Protein AF-A0A953G7S8-F1 (afdb_monomer_lite)

Foldseek 3Di:
DPPPVVVVVVVVVVVVVVVVVVVVPPPVVLVVLQVVLVVCVVVVVLVSSLVSLVVLLVDPVSNLVSLQVNLVSCVVVVVNVSSVVSVVVSVVD

Secondary structure (DSSP, 8-state):
--SSHHHHHHHHHHHHHHHHHHHHHS-HHHHHHHHHHHHHHHTT-HHHHHHHHHHHHHSTTTHHHHHHHHHHHHHHTT-HHHHHHHHHHHHH-

Structure (mmCIF, N/CA/C/O backbone):
data_AF-A0A953G7S8-F1
#
_entry.id   AF-A0A953G7S8-F1
#
loop_
_atom_site.group_PDB
_atom_site.id
_atom_site.type_symbol
_atom_site.label_atom_id
_atom_site.label_alt_id
_atom_site.label_comp_id
_atom_site.label_asym_id
_atom_site.label_entity_id
_atom_site.label_seq_id
_atom_site.pdbx_PDB_ins_code
_atom_site.Cartn_x
_atom_site.Cartn_y
_atom_site.Cartn_z
_atom_site.occupancy
_atom_site.B_iso_or_equiv
_atom_site.auth_seq_id
_atom_site.auth_comp_id
_atom_site.auth_asym_id
_atom_site.auth_atom_id
_atom_site.pdbx_PDB_model_num
ATOM 1 N N . MET A 1 1 ? 24.390 -8.851 -58.018 1.00 56.38 1 MET A N 1
ATOM 2 C CA . MET A 1 1 ? 23.181 -9.285 -57.276 1.00 56.38 1 MET A CA 1
ATOM 3 C C . MET A 1 1 ? 23.489 -9.736 -55.833 1.00 56.38 1 MET A C 1
ATOM 5 O O . MET A 1 1 ? 22.897 -10.699 -55.375 1.00 56.38 1 MET A O 1
ATOM 9 N N . LYS A 1 2 ? 24.413 -9.097 -55.089 1.00 55.31 2 LYS A N 1
ATOM 10 C CA . LYS A 1 2 ? 24.816 -9.576 -53.739 1.00 55.31 2 LYS A CA 1
ATOM 11 C C . LYS A 1 2 ? 24.693 -8.544 -52.604 1.00 55.31 2 LYS A C 1
ATOM 13 O O . LYS A 1 2 ? 24.878 -8.912 -51.455 1.00 55.31 2 LYS A O 1
ATOM 18 N N . TYR A 1 3 ? 24.325 -7.293 -52.904 1.00 60.12 3 TYR A N 1
ATOM 19 C CA . TYR A 1 3 ? 24.316 -6.189 -51.925 1.00 60.12 3 TYR A CA 1
ATOM 20 C C . TYR A 1 3 ? 22.917 -5.692 -51.514 1.00 60.12 3 TYR A C 1
ATOM 22 O O . TYR A 1 3 ? 22.810 -4.891 -50.594 1.00 60.12 3 TYR A O 1
ATOM 30 N N . TYR A 1 4 ? 21.839 -6.197 -52.126 1.00 61.16 4 TYR A N 1
ATOM 31 C CA . TYR A 1 4 ? 20.462 -5.783 -51.795 1.00 61.16 4 TYR A CA 1
ATOM 32 C C . TYR A 1 4 ? 19.839 -6.538 -50.608 1.00 61.16 4 TYR A C 1
ATOM 34 O O . TYR A 1 4 ? 18.812 -6.114 -50.091 1.00 61.16 4 TYR A O 1
ATOM 42 N N . ILE A 1 5 ? 20.460 -7.626 -50.139 1.00 61.66 5 ILE A N 1
ATOM 43 C CA . ILE A 1 5 ? 19.961 -8.419 -48.997 1.00 61.66 5 ILE A CA 1
ATOM 44 C C . ILE A 1 5 ? 20.371 -7.778 -47.656 1.00 61.66 5 ILE A C 1
ATOM 46 O O . ILE A 1 5 ? 19.645 -7.864 -46.670 1.00 61.66 5 ILE A O 1
ATOM 50 N N . LEU A 1 6 ? 21.509 -7.076 -47.633 1.00 59.22 6 LEU A N 1
ATOM 51 C CA . LEU A 1 6 ? 22.069 -6.435 -46.441 1.00 59.22 6 LEU A CA 1
ATOM 52 C C . LEU A 1 6 ? 21.156 -5.353 -45.816 1.00 59.22 6 LEU A C 1
ATOM 54 O O . LEU A 1 6 ? 20.958 -5.401 -44.603 1.00 59.22 6 LEU A O 1
ATOM 58 N N . PRO A 1 7 ? 20.545 -4.415 -46.576 1.00 63.12 7 PRO A N 1
ATOM 59 C CA . PRO A 1 7 ? 19.649 -3.420 -45.980 1.00 63.12 7 PRO A CA 1
ATOM 60 C C . PRO A 1 7 ? 18.328 -4.027 -45.485 1.00 63.12 7 PRO A C 1
ATOM 62 O O . PRO A 1 7 ? 17.776 -3.562 -44.492 1.00 63.12 7 PRO A O 1
ATOM 65 N N . PHE A 1 8 ? 17.842 -5.097 -46.122 1.00 66.00 8 PHE A N 1
ATOM 66 C CA . PHE A 1 8 ? 16.627 -5.795 -45.693 1.00 66.00 8 PHE A CA 1
ATOM 67 C C . PHE A 1 8 ? 16.840 -6.535 -44.364 1.00 66.00 8 PHE A C 1
ATOM 69 O O . PHE A 1 8 ? 15.993 -6.487 -43.475 1.00 66.00 8 PHE A O 1
ATOM 76 N N . PHE A 1 9 ? 18.013 -7.150 -44.195 1.00 69.12 9 PHE A N 1
ATOM 77 C CA . PHE A 1 9 ? 18.401 -7.814 -42.952 1.00 69.12 9 PHE A CA 1
ATOM 78 C C . PHE A 1 9 ? 18.550 -6.826 -41.782 1.00 69.12 9 PHE A C 1
ATOM 80 O O . PHE A 1 9 ? 18.093 -7.103 -40.676 1.00 69.12 9 PHE A O 1
ATOM 87 N N . LEU A 1 10 ? 19.115 -5.640 -42.033 1.00 63.62 10 LEU A N 1
ATOM 88 C CA . LEU A 1 10 ? 19.237 -4.579 -41.026 1.00 63.62 10 LEU A CA 1
ATOM 89 C C . LEU A 1 10 ? 17.875 -4.007 -40.602 1.00 63.62 10 LEU A C 1
ATOM 91 O O . LEU A 1 10 ? 17.663 -3.751 -39.418 1.00 63.62 10 LEU A O 1
ATOM 95 N N . MET A 1 11 ? 16.931 -3.867 -41.538 1.00 65.50 11 MET A N 1
ATOM 96 C CA . MET A 1 11 ? 15.563 -3.432 -41.229 1.00 65.50 11 MET A CA 1
ATOM 97 C C . MET A 1 11 ? 14.820 -4.458 -40.359 1.00 65.50 11 MET A C 1
ATOM 99 O O . MET A 1 11 ? 14.099 -4.091 -39.433 1.00 65.50 11 MET A O 1
ATOM 103 N N . PHE A 1 12 ? 15.037 -5.749 -40.613 1.00 67.31 12 PHE A N 1
ATOM 104 C CA . PHE A 1 12 ? 14.426 -6.835 -39.844 1.00 67.31 12 PHE A CA 1
ATOM 105 C C . PHE A 1 12 ? 15.013 -6.965 -38.426 1.00 67.31 12 PHE A C 1
ATOM 107 O O . PHE A 1 12 ? 14.284 -7.265 -37.476 1.00 67.31 12 PHE A O 1
ATOM 114 N N . LEU A 1 13 ? 16.313 -6.681 -38.270 1.00 62.16 13 LEU A N 1
ATOM 115 C CA . LEU A 1 13 ? 17.011 -6.631 -36.980 1.00 62.16 13 LEU A CA 1
ATOM 116 C C . LEU A 1 13 ? 16.512 -5.466 -36.106 1.00 62.16 13 LEU A C 1
ATOM 118 O O . LEU A 1 13 ? 16.296 -5.641 -34.909 1.00 62.16 13 LEU A O 1
ATOM 122 N N . ALA A 1 14 ? 16.264 -4.29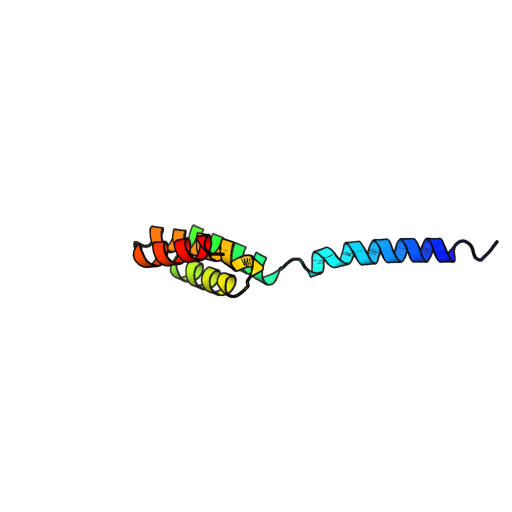9 -36.710 1.00 59.38 14 ALA A N 1
ATOM 123 C CA . ALA A 1 14 ? 15.697 -3.142 -36.016 1.00 59.38 14 ALA A CA 1
ATOM 124 C C . ALA A 1 14 ? 14.252 -3.389 -35.533 1.00 59.38 14 ALA A C 1
ATOM 126 O O . ALA A 1 14 ? 13.881 -2.937 -34.451 1.00 59.38 14 ALA A O 1
ATOM 127 N N . LEU A 1 15 ? 13.458 -4.159 -36.290 1.00 59.16 15 LEU A N 1
ATOM 128 C CA . LEU A 1 15 ? 12.082 -4.516 -35.922 1.00 59.16 15 LEU A CA 1
ATOM 129 C C . LEU A 1 15 ? 12.021 -5.461 -34.706 1.00 59.16 15 LEU A C 1
ATOM 131 O O . LEU A 1 15 ? 11.139 -5.325 -33.862 1.00 59.16 15 LEU A O 1
ATOM 135 N N . HIS A 1 16 ? 12.979 -6.386 -34.58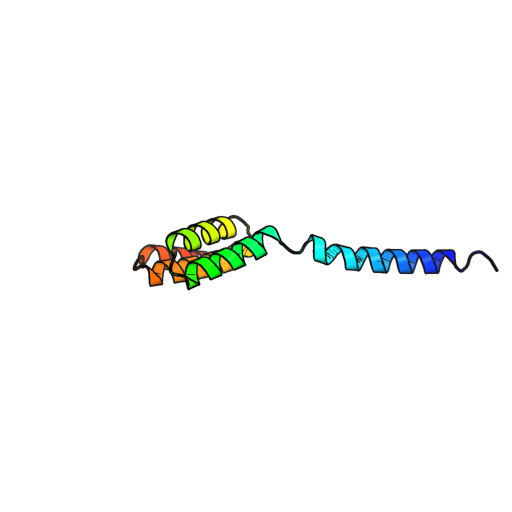4 1.00 60.16 16 HIS A N 1
ATOM 136 C CA . HIS A 1 16 ? 13.073 -7.288 -33.428 1.00 60.16 16 HIS A CA 1
ATOM 137 C C . HIS A 1 16 ? 13.655 -6.599 -32.188 1.00 60.16 16 HIS A C 1
ATOM 139 O O . HIS A 1 16 ? 13.236 -6.902 -31.073 1.00 60.16 16 HIS A O 1
ATOM 145 N N . ALA A 1 17 ? 14.577 -5.647 -32.364 1.00 55.06 17 ALA A N 1
ATOM 146 C CA . ALA A 1 17 ? 15.115 -4.864 -31.253 1.00 55.06 17 ALA A CA 1
ATOM 147 C C . ALA A 1 17 ? 14.037 -3.990 -30.585 1.00 55.06 17 ALA A C 1
ATOM 149 O O . ALA A 1 17 ? 13.987 -3.927 -29.359 1.00 55.06 17 ALA A O 1
ATOM 150 N N . GLY A 1 18 ? 13.138 -3.388 -31.375 1.00 55.06 18 GLY A N 1
ATOM 151 C CA . GLY A 1 18 ? 12.056 -2.545 -30.853 1.00 55.06 18 GLY A CA 1
ATOM 152 C C . GLY A 1 18 ? 10.973 -3.310 -30.080 1.00 55.06 18 GLY A C 1
ATOM 153 O O . GLY A 1 18 ? 10.469 -2.798 -29.088 1.00 55.06 18 GLY A O 1
ATOM 154 N N . ALA A 1 19 ? 10.647 -4.546 -30.480 1.00 52.91 19 ALA A N 1
ATOM 155 C CA . ALA A 1 19 ? 9.612 -5.358 -29.823 1.00 52.91 19 ALA A CA 1
ATOM 156 C C . ALA A 1 19 ? 10.098 -6.069 -28.542 1.00 52.91 19 ALA A C 1
ATOM 158 O O . ALA A 1 19 ? 9.305 -6.336 -27.642 1.00 52.91 19 ALA A O 1
ATOM 159 N N . GLN A 1 20 ? 11.402 -6.352 -28.431 1.00 49.34 20 GLN A N 1
ATOM 160 C CA . GLN A 1 20 ? 12.008 -6.921 -27.219 1.00 49.34 20 GLN A CA 1
ATOM 161 C C . GLN A 1 20 ? 12.067 -5.895 -26.067 1.00 49.34 20 GLN A C 1
ATOM 163 O O . GLN A 1 20 ? 12.101 -6.271 -24.896 1.00 49.34 20 GLN A O 1
ATOM 168 N N . GLN A 1 21 ? 12.082 -4.599 -26.393 1.00 50.31 21 GLN A N 1
ATOM 169 C CA . GLN A 1 21 ? 12.327 -3.518 -25.436 1.00 50.31 21 GLN A CA 1
ATOM 170 C C . GLN A 1 21 ? 11.138 -3.211 -24.511 1.00 50.31 21 GLN A C 1
ATOM 172 O O . GLN A 1 21 ? 11.356 -2.704 -23.409 1.00 50.31 21 GLN A O 1
ATOM 177 N N . ASP A 1 22 ? 9.914 -3.580 -24.900 1.00 54.12 22 ASP A N 1
ATOM 178 C CA . ASP A 1 22 ? 8.703 -3.314 -24.108 1.00 54.12 22 ASP A CA 1
ATOM 179 C C . ASP A 1 22 ? 8.547 -4.270 -22.914 1.00 54.12 22 ASP A C 1
ATOM 181 O O . ASP A 1 22 ? 8.156 -3.869 -21.821 1.00 54.12 22 ASP A O 1
ATOM 185 N N . LEU A 1 23 ? 8.943 -5.537 -23.067 1.00 49.28 23 LEU A N 1
ATOM 186 C CA . LEU A 1 23 ? 8.821 -6.539 -21.998 1.00 49.28 23 LEU A CA 1
ATOM 187 C C . LEU A 1 23 ? 9.855 -6.349 -20.878 1.00 49.28 23 LEU A C 1
ATOM 189 O O . LEU A 1 23 ? 9.617 -6.757 -19.745 1.00 49.28 23 LEU A O 1
ATOM 193 N N . SER A 1 24 ? 10.990 -5.709 -21.175 1.00 50.56 24 SER A N 1
ATOM 194 C CA . SER A 1 24 ? 12.013 -5.345 -20.183 1.00 50.56 24 SER A CA 1
ATOM 195 C C . SER A 1 24 ? 11.702 -4.062 -19.407 1.00 50.56 24 SER A C 1
ATOM 197 O O . SER A 1 24 ? 12.299 -3.837 -18.357 1.00 50.56 24 SER A O 1
ATOM 199 N N . GLN A 1 25 ? 10.793 -3.223 -19.920 1.00 50.53 25 GLN A N 1
ATOM 200 C CA . GLN A 1 25 ? 10.254 -2.059 -19.205 1.00 50.53 25 GLN A CA 1
ATOM 201 C C . GLN A 1 25 ? 8.959 -2.370 -18.459 1.00 50.53 25 GLN A C 1
ATOM 203 O O . GLN A 1 25 ? 8.498 -1.545 -17.666 1.00 50.53 25 GLN A O 1
ATOM 208 N N . LEU A 1 26 ? 8.391 -3.562 -18.671 1.00 52.53 26 LEU A N 1
ATOM 209 C CA . LEU A 1 26 ? 7.360 -4.099 -17.804 1.00 52.53 26 LEU A CA 1
ATOM 210 C C . LEU A 1 26 ? 7.931 -4.042 -16.386 1.00 52.53 26 LEU A C 1
ATOM 212 O O . LEU A 1 26 ? 8.962 -4.651 -16.094 1.00 52.53 26 LEU A O 1
ATOM 216 N N . ASN A 1 27 ? 7.323 -3.226 -15.529 1.00 56.56 27 ASN A N 1
ATOM 217 C CA . ASN A 1 27 ? 7.728 -3.006 -14.146 1.00 56.56 27 ASN A CA 1
ATOM 218 C C . ASN A 1 27 ? 7.426 -4.264 -13.316 1.00 56.56 27 ASN A C 1
ATOM 220 O O . 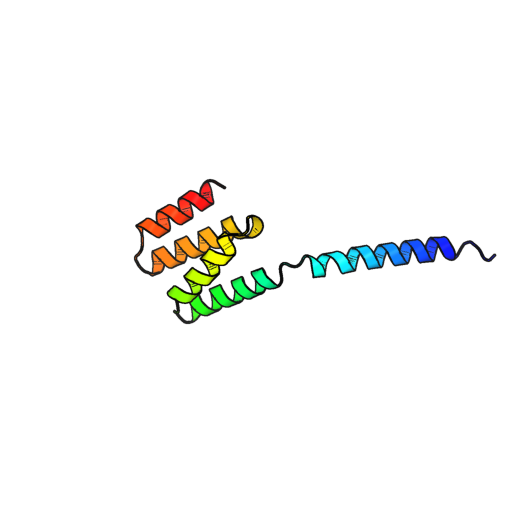ASN A 1 27 ? 6.715 -4.205 -12.320 1.00 56.56 27 ASN A O 1
ATOM 224 N N . LEU A 1 28 ? 7.971 -5.408 -13.726 1.00 57.28 28 LEU A N 1
ATOM 225 C CA . LEU A 1 28 ? 7.754 -6.745 -13.188 1.00 57.28 28 LEU A CA 1
ATOM 226 C C . LEU A 1 28 ? 7.839 -6.785 -11.655 1.00 57.28 28 LEU A C 1
ATOM 228 O O . LEU A 1 28 ? 6.965 -7.411 -11.055 1.00 57.28 28 LEU A O 1
ATOM 232 N N . PRO A 1 29 ? 8.795 -6.095 -10.986 1.00 61.47 29 PRO A N 1
ATOM 233 C CA . PRO A 1 29 ? 8.831 -6.063 -9.527 1.00 61.47 29 PRO A CA 1
ATOM 234 C C . PRO A 1 29 ? 7.590 -5.376 -8.952 1.00 61.47 29 PRO A C 1
ATOM 236 O O . PRO A 1 29 ? 6.898 -5.967 -8.131 1.00 61.47 29 PRO A O 1
ATOM 239 N N . ARG A 1 30 ? 7.242 -4.182 -9.449 1.00 72.62 30 ARG A N 1
ATOM 240 C CA . ARG A 1 30 ? 6.090 -3.408 -8.961 1.00 72.62 30 ARG A CA 1
ATOM 241 C C . ARG A 1 30 ? 4.760 -4.061 -9.309 1.00 72.62 30 ARG A C 1
ATOM 243 O O . ARG A 1 30 ? 3.852 -4.039 -8.491 1.00 72.62 30 ARG A O 1
ATOM 250 N N . GLU A 1 31 ? 4.635 -4.674 -10.482 1.00 79.44 31 GLU A N 1
ATOM 251 C CA . GLU A 1 31 ? 3.445 -5.446 -10.846 1.00 79.44 31 GLU A CA 1
ATOM 252 C C . GLU A 1 31 ? 3.283 -6.663 -9.932 1.00 79.44 31 GLU A C 1
ATOM 254 O O . GLU A 1 31 ? 2.190 -6.908 -9.424 1.00 79.44 31 GLU A O 1
ATOM 259 N N . SER A 1 32 ? 4.371 -7.385 -9.645 1.00 86.44 32 SER A N 1
ATOM 260 C CA . SER A 1 32 ? 4.330 -8.522 -8.720 1.00 86.44 32 SER A CA 1
ATOM 261 C C . SER A 1 32 ? 4.001 -8.099 -7.283 1.00 86.44 32 SER A C 1
ATOM 263 O O . SER A 1 32 ? 3.173 -8.734 -6.628 1.00 86.44 32 SER A O 1
ATOM 265 N N . GLU A 1 33 ? 4.570 -6.987 -6.814 1.00 90.31 33 GLU A N 1
ATOM 266 C CA . GLU A 1 33 ? 4.277 -6.396 -5.507 1.00 90.31 33 GLU A CA 1
ATOM 267 C C . GLU A 1 33 ? 2.831 -5.904 -5.424 1.00 90.31 33 GLU A C 1
ATOM 269 O O . GLU A 1 33 ? 2.172 -6.106 -4.406 1.00 90.31 33 GLU A O 1
ATOM 274 N N . PHE A 1 34 ? 2.305 -5.322 -6.504 1.00 92.75 34 PHE A N 1
ATOM 275 C CA . PHE A 1 34 ? 0.917 -4.878 -6.584 1.00 92.75 34 PHE A CA 1
ATOM 276 C C . PHE A 1 34 ? -0.050 -6.062 -6.521 1.00 92.75 34 PHE A C 1
ATOM 278 O O . PHE A 1 34 ? -1.022 -6.033 -5.764 1.00 92.75 34 PHE A O 1
ATOM 285 N N . ILE A 1 35 ? 0.227 -7.134 -7.268 1.00 93.75 35 ILE A N 1
ATOM 286 C CA . ILE A 1 35 ? -0.573 -8.365 -7.228 1.00 93.75 35 ILE A CA 1
ATOM 287 C C . ILE A 1 35 ? -0.562 -8.962 -5.815 1.00 93.75 35 ILE A C 1
ATOM 289 O O . ILE A 1 35 ? -1.617 -9.333 -5.294 1.00 93.75 35 ILE A O 1
ATOM 293 N N . GLU A 1 36 ? 0.602 -9.018 -5.165 1.00 95.25 36 GLU A N 1
ATOM 294 C CA . GLU A 1 36 ? 0.702 -9.515 -3.793 1.00 95.25 36 GLU A CA 1
ATOM 295 C C . GLU A 1 36 ? -0.036 -8.601 -2.802 1.00 95.25 36 GLU A C 1
ATOM 297 O O . GLU A 1 36 ? -0.732 -9.107 -1.924 1.00 95.25 36 GLU A O 1
ATOM 302 N N . ALA A 1 37 ? 0.011 -7.276 -2.969 1.00 95.62 37 ALA A N 1
ATOM 303 C CA . ALA A 1 37 ? -0.727 -6.332 -2.126 1.00 95.62 37 ALA A CA 1
ATOM 304 C C . ALA A 1 37 ? -2.244 -6.568 -2.192 1.00 95.62 37 ALA A C 1
ATOM 306 O O . ALA A 1 37 ? -2.917 -6.652 -1.161 1.00 95.62 37 ALA A O 1
ATOM 307 N N . ILE A 1 38 ? -2.776 -6.757 -3.403 1.00 95.38 38 ILE A N 1
ATOM 308 C CA . ILE A 1 38 ? -4.193 -7.069 -3.631 1.00 95.38 38 ILE A CA 1
ATOM 309 C C . ILE A 1 38 ? -4.565 -8.421 -3.021 1.00 95.38 38 ILE A C 1
ATOM 311 O O . ILE A 1 38 ? -5.613 -8.550 -2.384 1.00 95.38 38 ILE A O 1
ATOM 315 N N . LYS A 1 39 ? -3.707 -9.431 -3.172 1.00 96.88 39 LYS A N 1
ATOM 316 C CA . LYS A 1 39 ? -3.917 -10.749 -2.570 1.00 96.88 39 LYS A CA 1
ATOM 317 C C . LYS A 1 39 ? -3.948 -10.671 -1.042 1.00 96.88 39 LYS A C 1
ATOM 319 O O . LYS A 1 39 ? -4.837 -11.260 -0.432 1.00 96.88 39 LYS A O 1
ATOM 324 N N . GLN A 1 40 ? -3.028 -9.926 -0.429 1.00 96.81 40 GLN A N 1
ATOM 325 C CA . GLN A 1 40 ? -2.990 -9.710 1.021 1.00 96.81 40 GLN A CA 1
ATOM 326 C C . GLN A 1 40 ? -4.246 -8.978 1.515 1.00 96.81 40 GLN A C 1
ATOM 328 O O . GLN A 1 40 ? -4.819 -9.367 2.534 1.00 96.81 40 GLN A O 1
ATOM 333 N N . GLU A 1 41 ? -4.741 -7.985 0.767 1.00 95.00 41 GLU A N 1
ATOM 334 C CA . GLU A 1 41 ? -6.027 -7.343 1.066 1.00 95.00 41 GLU A CA 1
ATOM 335 C C . GLU A 1 41 ? -7.185 -8.350 0.991 1.00 95.00 41 GLU A C 1
ATOM 337 O O . GLU A 1 41 ? -8.036 -8.370 1.882 1.00 95.00 41 GLU A O 1
ATOM 342 N N . ALA A 1 42 ? -7.220 -9.194 -0.044 1.00 95.25 42 ALA A N 1
ATOM 343 C CA . ALA A 1 42 ? -8.291 -10.165 -0.259 1.00 95.25 42 ALA A CA 1
ATOM 344 C C . ALA A 1 42 ? -8.374 -11.222 0.854 1.00 95.25 42 ALA A C 1
ATOM 346 O O . ALA A 1 42 ? -9.474 -11.609 1.243 1.00 95.25 42 ALA A O 1
ATOM 347 N N . ILE A 1 43 ? -7.232 -11.649 1.406 1.00 95.75 43 ILE A N 1
ATOM 348 C CA . ILE A 1 43 ? -7.184 -12.574 2.552 1.00 95.75 43 ILE A CA 1
ATOM 349 C C . ILE A 1 43 ? -7.359 -11.871 3.909 1.00 95.75 43 ILE A C 1
ATOM 351 O O . ILE A 1 43 ? -7.285 -12.517 4.951 1.00 95.75 43 ILE A O 1
ATOM 355 N N . GLY A 1 44 ? -7.579 -10.552 3.916 1.00 93.88 44 GLY A N 1
ATOM 356 C CA . GLY A 1 44 ? -7.820 -9.762 5.125 1.00 93.88 44 GLY A CA 1
ATOM 357 C C . GLY A 1 44 ? -6.561 -9.345 5.887 1.00 93.88 44 GLY A C 1
ATOM 358 O O . GLY A 1 44 ? -6.672 -8.738 6.952 1.00 93.88 44 GLY A O 1
ATOM 359 N N . ASN A 1 45 ? -5.366 -9.600 5.353 1.00 95.50 45 ASN A N 1
ATOM 360 C CA . ASN A 1 45 ? -4.111 -9.142 5.943 1.00 95.50 45 ASN A CA 1
ATOM 361 C C . ASN A 1 45 ? -3.847 -7.671 5.582 1.00 95.50 45 ASN A C 1
ATOM 363 O O . ASN A 1 45 ? -2.926 -7.329 4.835 1.00 95.50 45 ASN A O 1
ATOM 367 N N . LEU A 1 46 ? -4.697 -6.789 6.115 1.00 93.50 46 LEU A N 1
ATOM 368 C CA . LEU A 1 46 ? -4.650 -5.349 5.858 1.00 93.50 46 LEU A CA 1
ATOM 369 C C . LEU A 1 46 ? -3.289 -4.708 6.200 1.00 93.50 46 LEU A C 1
ATOM 371 O O . LEU A 1 46 ? -2.859 -3.858 5.422 1.00 93.50 46 LEU A O 1
ATOM 375 N N . PRO A 1 47 ? -2.577 -5.101 7.283 1.00 94.31 47 PRO A N 1
ATOM 376 C CA . PRO A 1 47 ? -1.248 -4.562 7.570 1.00 94.31 47 PRO A CA 1
ATOM 377 C C . PRO A 1 47 ? -0.231 -4.863 6.467 1.00 94.31 47 PRO A C 1
ATOM 379 O O . PRO A 1 47 ? 0.490 -3.964 6.039 1.00 94.31 47 PRO A O 1
ATOM 382 N N . LYS A 1 48 ? -0.199 -6.104 5.958 1.00 95.25 48 LYS A N 1
ATOM 383 C CA . LYS A 1 48 ? 0.746 -6.473 4.898 1.00 95.25 48 LYS A CA 1
ATOM 384 C C . LYS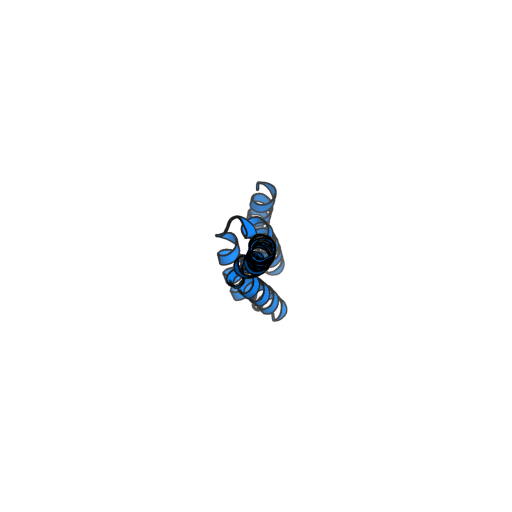 A 1 48 ? 0.402 -5.812 3.567 1.00 95.25 48 LYS A C 1
ATOM 386 O O . LYS A 1 48 ? 1.302 -5.397 2.843 1.00 95.25 48 LYS A O 1
ATOM 391 N N . ALA A 1 49 ? -0.889 -5.692 3.260 1.00 96.19 49 ALA A N 1
ATOM 392 C CA . ALA A 1 49 ? -1.345 -4.965 2.083 1.00 96.19 49 ALA A CA 1
ATOM 393 C C . ALA A 1 49 ? -0.910 -3.491 2.138 1.00 96.19 49 ALA A C 1
ATOM 395 O O . ALA A 1 49 ? -0.379 -2.979 1.157 1.00 96.19 49 ALA A O 1
ATOM 396 N N . ALA A 1 50 ? -1.073 -2.832 3.292 1.00 95.12 50 ALA A N 1
ATOM 397 C CA . ALA A 1 50 ? -0.650 -1.447 3.481 1.00 95.12 50 ALA A CA 1
ATOM 398 C C . ALA A 1 50 ? 0.866 -1.277 3.288 1.00 95.12 50 ALA A C 1
ATOM 400 O O . ALA A 1 50 ? 1.265 -0.425 2.505 1.00 95.12 50 ALA A O 1
ATOM 401 N N . GLU A 1 51 ? 1.695 -2.140 3.888 1.00 95.81 51 GLU A N 1
ATOM 402 C CA . GLU A 1 51 ? 3.160 -2.106 3.710 1.00 95.81 51 GLU A CA 1
ATOM 403 C C . GLU A 1 51 ? 3.568 -2.194 2.227 1.00 95.81 51 GLU A C 1
ATOM 405 O O . GLU A 1 51 ? 4.463 -1.486 1.766 1.00 95.81 51 GLU A O 1
ATOM 410 N N . LEU A 1 52 ? 2.914 -3.071 1.459 1.00 95.56 52 LEU A N 1
ATOM 411 C CA . LEU A 1 52 ? 3.213 -3.238 0.037 1.00 95.56 52 LEU A CA 1
ATOM 412 C C . LEU A 1 52 ? 2.779 -2.017 -0.781 1.00 95.56 52 LEU A C 1
ATOM 414 O O . LEU A 1 52 ? 3.527 -1.569 -1.647 1.00 95.56 52 LEU A O 1
ATOM 418 N N . PHE A 1 53 ? 1.615 -1.431 -0.492 1.00 95.69 53 PHE A N 1
ATOM 419 C CA . PHE A 1 53 ? 1.207 -0.201 -1.169 1.00 95.69 53 PHE A CA 1
ATOM 420 C C . PHE A 1 53 ? 2.044 1.018 -0.759 1.00 95.69 53 PHE A C 1
ATOM 422 O O . PHE A 1 53 ? 2.274 1.882 -1.597 1.00 95.69 53 PHE A O 1
ATOM 429 N N . GLU A 1 54 ? 2.551 1.091 0.472 1.00 94.62 54 GLU A N 1
ATOM 430 C CA . GLU A 1 54 ? 3.494 2.141 0.885 1.00 94.62 54 GLU A CA 1
ATOM 431 C C . GLU A 1 54 ? 4.779 2.089 0.054 1.00 94.62 54 GLU A C 1
ATOM 433 O O . GLU A 1 54 ? 5.192 3.112 -0.489 1.00 94.62 54 GLU A O 1
ATOM 438 N N . LYS A 1 55 ? 5.341 0.892 -0.156 1.00 93.88 55 LYS A N 1
ATOM 439 C CA . LYS A 1 55 ? 6.496 0.690 -1.049 1.00 93.88 55 LYS A CA 1
ATOM 440 C C . LYS A 1 55 ? 6.192 1.106 -2.485 1.00 93.88 55 LYS A C 1
ATOM 442 O O . LYS A 1 55 ? 6.962 1.830 -3.111 1.00 93.88 55 LYS A O 1
ATOM 447 N N . LEU A 1 56 ? 5.029 0.712 -3.002 1.00 92.81 56 LEU A N 1
ATOM 448 C CA . LEU A 1 56 ? 4.597 1.096 -4.348 1.00 92.81 56 LEU A CA 1
ATOM 449 C C . LEU A 1 56 ? 4.391 2.611 -4.492 1.00 92.81 56 LEU A C 1
ATOM 451 O O . LEU A 1 56 ? 4.541 3.138 -5.598 1.00 92.81 56 LEU A O 1
ATOM 455 N N . ALA A 1 57 ? 4.077 3.316 -3.403 1.00 92.44 57 ALA A N 1
ATOM 456 C CA . ALA A 1 57 ? 3.921 4.766 -3.396 1.00 92.44 57 ALA A CA 1
ATOM 457 C C . ALA A 1 57 ? 5.254 5.530 -3.460 1.00 92.44 57 ALA A C 1
ATOM 459 O O . ALA A 1 57 ? 5.260 6.715 -3.800 1.00 92.44 57 ALA A O 1
ATOM 460 N N . GLU A 1 58 ? 6.392 4.884 -3.186 1.00 91.38 58 GLU A N 1
ATOM 461 C CA . GLU A 1 58 ? 7.712 5.515 -3.305 1.00 91.38 58 GLU A CA 1
ATOM 462 C C . GLU A 1 58 ? 8.037 5.871 -4.762 1.00 91.38 58 GLU A C 1
ATOM 464 O O . GLU A 1 58 ? 8.621 6.923 -5.035 1.00 91.38 58 GLU A O 1
ATOM 469 N N . SER A 1 59 ? 7.592 5.041 -5.708 1.00 87.31 59 SER A N 1
ATOM 470 C CA . SER A 1 59 ? 7.806 5.260 -7.135 1.00 87.31 59 SER A CA 1
ATOM 471 C C . SER A 1 59 ? 6.742 6.169 -7.748 1.00 87.31 59 SER A C 1
ATOM 473 O O . SER A 1 59 ? 5.546 5.936 -7.589 1.00 87.31 59 SER A O 1
ATOM 475 N N . GLN A 1 60 ? 7.175 7.178 -8.508 1.00 84.62 60 GLN A N 1
ATOM 476 C CA . GLN A 1 60 ? 6.276 8.181 -9.085 1.00 84.62 60 GLN A CA 1
ATOM 477 C C . GLN A 1 60 ? 5.229 7.586 -10.032 1.00 84.62 60 GLN A C 1
ATOM 479 O O . GLN A 1 60 ? 4.076 8.003 -9.973 1.00 84.62 60 GLN A O 1
ATOM 484 N N . ASP A 1 61 ? 5.579 6.579 -10.841 1.00 86.81 61 ASP A N 1
ATOM 485 C CA . ASP A 1 61 ? 4.614 6.033 -11.812 1.00 86.81 61 ASP A CA 1
ATOM 486 C C . ASP A 1 61 ? 3.478 5.256 -11.132 1.00 86.81 61 ASP A C 1
ATOM 488 O O . ASP A 1 61 ? 2.366 5.197 -11.650 1.00 86.81 61 ASP A O 1
ATOM 492 N N . SER A 1 62 ? 3.741 4.646 -9.972 1.00 88.50 62 SER A N 1
ATOM 493 C CA . SER A 1 62 ? 2.745 3.869 -9.222 1.00 88.50 62 SER A CA 1
ATOM 494 C C . SER A 1 62 ? 2.130 4.636 -8.053 1.00 88.50 62 SER A C 1
ATOM 496 O O . SER A 1 62 ? 1.125 4.177 -7.508 1.00 88.50 62 SER A O 1
ATOM 498 N N . ARG A 1 63 ? 2.670 5.807 -7.692 1.00 89.69 63 ARG A N 1
ATOM 499 C CA . ARG A 1 63 ? 2.236 6.611 -6.541 1.00 89.69 63 ARG A CA 1
ATOM 500 C C . ARG A 1 63 ? 0.743 6.949 -6.544 1.00 89.69 63 ARG A C 1
ATOM 502 O O . ARG A 1 63 ? 0.117 6.680 -5.518 1.00 89.69 63 ARG A O 1
ATOM 509 N N . PRO A 1 64 ? 0.130 7.463 -7.632 1.00 91.50 64 PRO A N 1
ATOM 510 C CA . PRO A 1 64 ? -1.299 7.785 -7.618 1.00 91.50 64 PRO A CA 1
ATOM 511 C C . PRO A 1 64 ? -2.156 6.549 -7.321 1.00 91.50 64 PRO A C 1
ATOM 513 O O . PRO A 1 64 ? -3.021 6.562 -6.445 1.00 91.50 64 PRO A O 1
ATOM 516 N N . THR A 1 65 ? -1.855 5.438 -7.996 1.00 91.75 65 THR A N 1
ATOM 517 C CA . THR A 1 65 ? -2.558 4.170 -7.801 1.00 91.75 65 THR A CA 1
ATOM 518 C C . THR A 1 65 ? -2.363 3.657 -6.375 1.00 91.75 65 THR A C 1
ATOM 520 O O . THR A 1 65 ? -3.336 3.342 -5.696 1.00 91.75 65 THR A O 1
ATOM 523 N N . ALA A 1 66 ? -1.128 3.617 -5.880 1.00 94.38 66 ALA A N 1
ATOM 524 C CA . ALA A 1 66 ? -0.811 3.131 -4.543 1.00 94.38 66 ALA A CA 1
ATOM 525 C C . ALA A 1 66 ? -1.510 3.941 -3.435 1.00 94.38 66 ALA A C 1
ATOM 527 O O . ALA A 1 66 ? -2.114 3.354 -2.535 1.00 94.38 66 ALA A O 1
ATOM 528 N N . LEU A 1 67 ? -1.519 5.275 -3.537 1.00 95.38 67 LEU A N 1
ATOM 529 C CA . LEU A 1 67 ? -2.213 6.158 -2.593 1.00 95.38 67 LEU A CA 1
ATOM 530 C C . LEU A 1 67 ? -3.727 5.917 -2.571 1.00 95.38 67 LEU A C 1
ATOM 532 O O . LEU A 1 67 ? -4.331 5.902 -1.496 1.00 95.38 67 LEU A O 1
ATOM 536 N N . PHE A 1 68 ? -4.346 5.665 -3.728 1.00 95.50 68 PHE A N 1
ATOM 537 C CA . PHE A 1 68 ? -5.763 5.306 -3.794 1.00 95.50 68 PHE A CA 1
ATOM 538 C C . PHE A 1 68 ? -6.067 4.006 -3.028 1.00 95.50 68 PHE A C 1
ATOM 540 O O . PHE A 1 68 ? -7.023 3.947 -2.244 1.00 95.50 68 PHE A O 1
ATOM 547 N N . TYR A 1 69 ? -5.246 2.966 -3.208 1.00 95.88 69 TYR A N 1
ATOM 548 C CA . TYR A 1 69 ? -5.428 1.699 -2.493 1.00 95.88 69 TYR A CA 1
ATOM 549 C C . TYR A 1 69 ? -5.143 1.828 -0.991 1.00 95.88 69 TYR A C 1
ATOM 551 O O . TYR A 1 69 ? -5.902 1.275 -0.190 1.00 95.88 69 TYR A O 1
ATOM 559 N N . LEU A 1 70 ? -4.146 2.624 -0.588 1.00 96.50 70 LEU A N 1
ATOM 560 C CA . LEU A 1 70 ? -3.903 2.960 0.821 1.00 96.50 70 LEU A CA 1
ATOM 561 C C . LEU A 1 70 ? -5.097 3.674 1.446 1.00 96.50 70 LEU A C 1
ATOM 563 O O . LEU A 1 70 ? -5.570 3.262 2.505 1.00 96.50 70 LEU A O 1
ATOM 567 N N . ALA A 1 71 ? -5.658 4.679 0.771 1.00 96.50 71 ALA A N 1
ATOM 568 C CA . ALA A 1 71 ? -6.842 5.377 1.256 1.00 96.50 71 ALA A CA 1
ATOM 569 C C . ALA A 1 71 ? -8.016 4.409 1.478 1.00 96.50 71 ALA A C 1
ATOM 571 O O . ALA A 1 71 ? -8.700 4.450 2.506 1.00 96.50 71 ALA A O 1
ATOM 572 N N . ARG A 1 72 ? -8.224 3.478 0.539 1.00 95.00 72 ARG A N 1
ATOM 573 C CA . ARG A 1 72 ? -9.253 2.437 0.654 1.00 95.00 72 ARG A CA 1
ATOM 574 C C . ARG A 1 72 ? -9.001 1.496 1.834 1.00 95.00 72 ARG A C 1
ATOM 576 O O . ARG A 1 72 ? -9.949 1.188 2.560 1.00 95.00 72 ARG A O 1
ATOM 583 N N . LEU A 1 73 ? -7.763 1.042 2.027 1.00 95.50 73 LEU A N 1
ATOM 584 C CA . LEU A 1 73 ? -7.356 0.172 3.137 1.00 95.50 73 LEU A CA 1
ATOM 585 C C . LEU A 1 73 ? -7.516 0.861 4.495 1.00 95.50 73 LEU A C 1
ATOM 587 O O . LEU A 1 73 ? -8.076 0.278 5.427 1.00 95.50 73 LEU A O 1
ATOM 591 N N . TYR A 1 74 ? -7.098 2.120 4.601 1.00 95.06 74 TYR A N 1
ATOM 592 C CA . TYR A 1 74 ? -7.267 2.925 5.808 1.00 95.06 74 TYR A CA 1
ATOM 593 C C . TYR A 1 74 ? -8.737 3.150 6.137 1.00 95.06 74 TYR A C 1
ATOM 595 O O . TYR A 1 74 ? -9.154 2.961 7.278 1.00 95.06 74 TYR A O 1
ATOM 603 N N . ARG A 1 75 ? -9.572 3.398 5.124 1.00 94.50 75 ARG A N 1
ATOM 604 C CA . ARG A 1 75 ? -11.023 3.471 5.315 1.00 94.50 75 ARG A CA 1
ATOM 605 C C . ARG A 1 75 ? -11.606 2.149 5.828 1.00 94.50 75 ARG A C 1
ATOM 607 O O . ARG A 1 75 ? -12.445 2.179 6.723 1.00 94.50 75 ARG A O 1
ATOM 614 N N . LYS A 1 76 ? -11.180 1.002 5.281 1.00 89.94 76 LYS A N 1
ATOM 615 C CA . LYS A 1 76 ? -11.640 -0.332 5.720 1.00 89.94 76 LYS A CA 1
ATOM 616 C C . LYS A 1 76 ? -11.205 -0.676 7.148 1.00 89.94 76 LYS A C 1
ATOM 618 O O . LYS A 1 76 ? -11.930 -1.382 7.835 1.00 89.94 76 LYS A O 1
ATOM 623 N N . SER A 1 77 ? -10.052 -0.178 7.586 1.00 90.19 77 SER A N 1
ATOM 624 C CA . SER A 1 77 ? -9.502 -0.413 8.930 1.00 90.19 77 SER A CA 1
ATOM 625 C C . SER A 1 77 ? -9.938 0.625 9.977 1.00 90.19 77 SER A C 1
ATOM 627 O O . SER A 1 77 ? -9.449 0.591 11.101 1.00 90.19 77 SER A O 1
ATOM 629 N N . GLY A 1 78 ? -10.847 1.548 9.634 1.00 92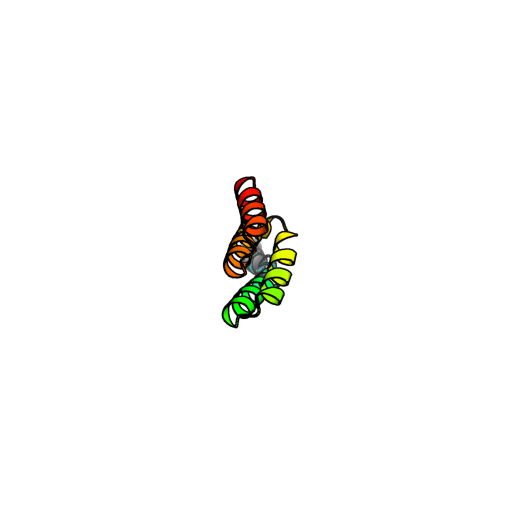.69 78 GLY A N 1
ATOM 630 C CA . GLY A 1 78 ? -11.343 2.591 10.545 1.00 92.69 78 GLY A CA 1
ATOM 631 C C . GLY A 1 78 ? -10.390 3.779 10.738 1.00 92.69 78 GLY A C 1
ATOM 632 O O . GLY A 1 78 ? -10.700 4.712 11.476 1.00 92.69 78 GLY A O 1
ATOM 633 N N . ARG A 1 79 ? -9.248 3.797 10.042 1.00 94.12 79 ARG A N 1
ATOM 634 C CA . ARG A 1 79 ? -8.259 4.886 10.055 1.00 94.12 79 ARG A CA 1
ATOM 635 C C . ARG A 1 79 ? -8.677 6.010 9.105 1.00 94.12 79 ARG A C 1
ATOM 637 O O . ARG A 1 79 ? -8.047 6.259 8.080 1.00 94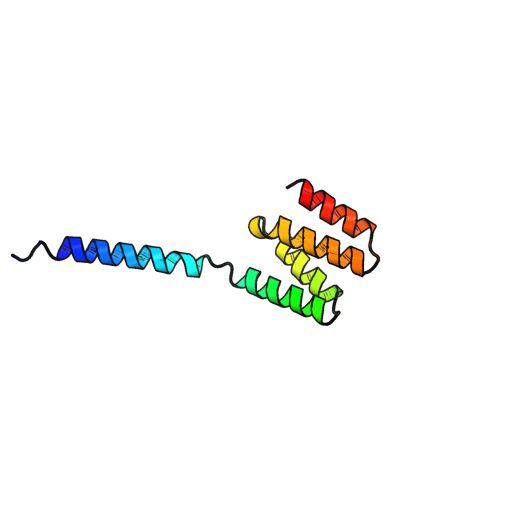.12 79 ARG A O 1
ATOM 644 N N . HIS A 1 80 ? -9.787 6.673 9.414 1.00 94.06 80 HIS A N 1
ATOM 645 C CA . HIS A 1 80 ? -10.397 7.659 8.516 1.00 94.06 80 HIS A CA 1
ATOM 646 C C . HIS A 1 80 ? -9.498 8.868 8.223 1.00 94.06 80 HIS A C 1
ATOM 648 O O . HIS A 1 80 ? -9.468 9.338 7.089 1.00 94.06 80 HIS A O 1
ATOM 654 N N . GLU A 1 81 ? -8.728 9.337 9.204 1.00 95.62 81 GLU A N 1
ATOM 655 C CA . GLU A 1 81 ? -7.807 10.467 9.024 1.00 95.62 81 GLU A CA 1
ATOM 656 C C . GLU A 1 81 ? -6.709 10.156 8.004 1.00 95.62 81 GLU A C 1
ATOM 658 O O . GLU A 1 81 ? -6.433 10.959 7.114 1.00 95.62 81 GLU A O 1
ATOM 663 N N . ASP A 1 82 ? -6.117 8.966 8.089 1.00 94.06 82 ASP A N 1
ATOM 664 C CA . ASP A 1 82 ? -5.067 8.539 7.163 1.00 94.06 82 ASP A CA 1
ATOM 665 C C . ASP A 1 82 ? -5.628 8.276 5.766 1.00 94.06 82 ASP A C 1
ATOM 667 O O . ASP A 1 82 ? -4.976 8.576 4.767 1.00 94.06 82 ASP A O 1
ATOM 671 N N . ALA A 1 83 ? -6.877 7.807 5.680 1.00 95.62 83 ALA A N 1
ATOM 672 C CA . ALA A 1 83 ? -7.578 7.685 4.408 1.00 95.62 83 ALA A CA 1
ATOM 673 C C . ALA A 1 83 ? -7.757 9.045 3.716 1.00 95.62 83 ALA A C 1
ATOM 675 O O . ALA A 1 83 ? -7.513 9.159 2.515 1.00 95.62 83 ALA A O 1
ATOM 676 N N . ILE A 1 84 ? -8.150 10.076 4.474 1.00 95.88 84 ILE A N 1
ATOM 677 C CA . ILE A 1 84 ? -8.314 11.441 3.960 1.00 95.88 84 ILE A CA 1
ATOM 678 C C . ILE A 1 84 ? -6.966 12.009 3.509 1.00 95.88 84 ILE A C 1
ATOM 680 O O . ILE A 1 84 ? -6.885 12.591 2.428 1.00 95.88 84 ILE A O 1
ATOM 684 N N . LYS A 1 85 ? -5.897 11.813 4.288 1.00 95.38 85 LYS A N 1
ATOM 685 C CA . LYS A 1 85 ? -4.549 12.252 3.897 1.00 95.38 85 LYS A CA 1
ATOM 686 C C . LYS A 1 85 ? -4.114 11.608 2.579 1.00 95.38 85 LYS A C 1
ATOM 688 O O . LYS A 1 85 ? -3.752 12.327 1.652 1.00 95.38 85 LYS A O 1
ATOM 693 N N . ALA A 1 86 ? -4.230 10.284 2.471 1.00 93.44 86 ALA A N 1
ATOM 694 C CA . ALA A 1 86 ? -3.811 9.538 1.286 1.00 93.44 86 ALA A CA 1
ATOM 695 C C . ALA A 1 86 ? -4.605 9.929 0.026 1.00 93.44 86 ALA A C 1
ATOM 697 O O . ALA A 1 86 ? -4.013 10.131 -1.033 1.00 93.44 86 ALA A O 1
ATOM 698 N N . ILE A 1 87 ? -5.931 10.100 0.126 1.00 94.56 87 ILE A N 1
ATOM 699 C CA . ILE A 1 87 ? -6.733 10.516 -1.036 1.00 94.56 87 ILE A CA 1
ATOM 700 C C . ILE A 1 87 ? -6.479 11.980 -1.416 1.00 94.56 87 ILE A C 1
ATOM 702 O O . ILE A 1 87 ? -6.450 12.299 -2.600 1.00 94.56 87 ILE A O 1
ATOM 706 N N . THR A 1 88 ? -6.230 12.856 -0.438 1.00 94.44 88 THR A N 1
ATOM 707 C CA . THR A 1 88 ? -5.884 14.262 -0.701 1.00 94.44 88 THR A CA 1
ATOM 708 C C . THR A 1 88 ? -4.552 14.356 -1.438 1.00 94.44 88 THR A C 1
ATOM 710 O O . THR A 1 88 ? -4.446 15.086 -2.423 1.00 94.44 88 THR A O 1
ATOM 713 N N . GLU A 1 89 ? -3.550 13.580 -1.008 1.00 92.81 89 GLU A N 1
ATOM 714 C CA . GLU A 1 89 ? -2.272 13.486 -1.714 1.00 92.81 89 GLU A CA 1
ATOM 715 C C . GLU A 1 89 ? -2.470 12.958 -3.138 1.00 92.81 89 GLU A C 1
ATOM 717 O O . GLU A 1 89 ? -1.971 13.570 -4.075 1.00 92.81 89 GLU A O 1
ATOM 722 N N . CYS A 1 90 ? -3.279 11.907 -3.315 1.00 90.19 90 CYS A N 1
ATOM 723 C CA . CYS A 1 90 ? -3.602 11.350 -4.629 1.00 90.19 90 CYS A CA 1
ATOM 724 C C . CYS A 1 90 ? -4.228 12.382 -5.582 1.00 90.19 90 CYS A C 1
ATOM 726 O O . CYS A 1 90 ? -3.901 12.384 -6.761 1.00 90.19 90 CYS A O 1
ATOM 728 N N . THR A 1 91 ? -5.122 13.250 -5.096 1.00 86.38 91 THR A N 1
ATOM 729 C CA . THR A 1 91 ? -5.788 14.276 -5.927 1.00 86.38 91 THR A CA 1
ATOM 730 C C . THR A 1 91 ? -4.916 15.487 -6.256 1.00 86.38 91 THR A C 1
ATOM 732 O O . THR A 1 91 ? -5.303 16.312 -7.079 1.00 86.38 91 THR A O 1
ATOM 735 N N . ARG A 1 92 ? -3.772 15.632 -5.581 1.00 86.88 92 ARG A N 1
ATOM 736 C CA . ARG A 1 92 ? -2.838 16.754 -5.756 1.00 86.88 92 ARG A CA 1
ATOM 737 C C . ARG A 1 92 ? -1.712 16.435 -6.753 1.00 86.88 92 ARG A C 1
ATOM 739 O O . ARG A 1 92 ? -0.944 17.339 -7.084 1.00 86.88 92 ARG A O 1
ATOM 746 N N . LEU A 1 93 ? -1.567 15.164 -7.137 1.00 76.12 93 LEU A N 1
ATOM 747 C CA . LEU A 1 93 ? -0.621 14.680 -8.150 1.00 76.12 93 LEU A CA 1
ATOM 748 C C . LEU A 1 93 ? -1.146 14.982 -9.555 1.00 76.12 93 LEU A C 1
ATOM 750 O O . LEU A 1 93 ? -0.304 15.371 -10.390 1.00 76.12 93 LEU A O 1
#

Sequence (93 aa):
MKYYILPFFLMFLALHAGAQQDLSQLNLPRESEFIEAIKQEAIGNLPKAAELFEKLAESQDSRPTALFYLARLYRKSGRHEDAIKAITECTRL

pLDDT: mean 81.81, std 16.73, range [49.28, 96.88]

Radius of gyration: 21.44 Å; chains: 1; bounding box: 36×29×68 Å